Protein AF-A0A7C5NJT6-F1 (afdb_monomer_lite)

Radius of gyration: 15.15 Å; chains: 1; bounding box: 33×25×39 Å

Secondary structure (DSSP, 8-state):
-TTT---SS--PPPTTSPP-EEEEEE--EE-TTS-EEE--EEEEEETTEEEEEEEEP-SS--SSS--------S-----PPP-S-------------

Foldseek 3Di:
DAPPDFWPDDPDDDPPDDKDKDKDKDFWDADPVFHTPGFIFIFIDINNHTGGDRDTDQADRDPDDDHHHTDDDRDDDDDDDDPPDDDDDDDDDDDDD

pLDDT: mean 97.36, std 1.53, range [91.94, 98.94]

Sequence (97 aa):
IYKQHIPLVNACKPPGEWQTYDIIFTAPRFHSDGTLKKKAYFTVLHNGILVQNHVEVQGPTLWIGQPKYEKHQDKLSIMLQDHGNPINYRNIWIREL

Structure (mmCIF, N/CA/C/O backbone):
data_AF-A0A7C5NJT6-F1
#
_entry.id   AF-A0A7C5NJT6-F1
#
loop_
_atom_site.group_PDB
_atom_site.id
_atom_site.type_symbol
_atom_site.label_atom_id
_atom_site.label_alt_id
_atom_site.label_comp_id
_atom_site.label_asym_id
_atom_site.label_entity_id
_atom_site.label_seq_id
_atom_site.pdbx_PDB_ins_code
_atom_site.Cartn_x
_atom_site.Cartn_y
_atom_site.Cartn_z
_atom_site.occupancy
_atom_site.B_iso_or_equiv
_atom_site.auth_seq_id
_atom_site.auth_comp_id
_atom_site.auth_asym_id
_atom_site.auth_atom_id
_atom_site.pdbx_PDB_model_num
ATOM 1 N N . ILE A 1 1 ? 3.880 -3.669 2.868 1.00 97.25 1 ILE A N 1
ATOM 2 C CA . ILE A 1 1 ? 3.393 -2.419 3.518 1.00 97.25 1 ILE A CA 1
ATOM 3 C C . ILE A 1 1 ? 4.555 -1.814 4.293 1.00 97.25 1 ILE A C 1
ATOM 5 O O . ILE A 1 1 ? 5.171 -2.549 5.058 1.00 97.25 1 ILE A O 1
ATOM 9 N N . TYR A 1 2 ? 4.907 -0.542 4.061 1.00 98.25 2 TYR A N 1
ATOM 10 C CA . TYR A 1 2 ? 6.142 0.059 4.592 1.00 98.25 2 TYR A CA 1
ATOM 11 C C . TYR A 1 2 ? 6.313 -0.191 6.099 1.00 98.25 2 TYR A C 1
ATOM 13 O O . TYR A 1 2 ? 5.430 0.145 6.885 1.00 98.25 2 TYR A O 1
ATOM 21 N N . LYS A 1 3 ? 7.435 -0.825 6.474 1.00 97.88 3 LYS A N 1
ATOM 22 C CA . LYS A 1 3 ? 7.813 -1.199 7.852 1.00 97.88 3 LYS A CA 1
ATOM 23 C C . LYS A 1 3 ? 6.795 -2.032 8.659 1.00 97.88 3 LYS A C 1
ATOM 25 O O . LYS A 1 3 ? 6.998 -2.211 9.852 1.00 97.88 3 LYS A O 1
ATOM 30 N N . GLN A 1 4 ? 5.755 -2.586 8.031 1.00 98.25 4 GLN A N 1
ATOM 31 C CA . GLN A 1 4 ? 4.780 -3.471 8.693 1.00 98.25 4 GLN A CA 1
ATOM 32 C C . GLN A 1 4 ? 4.738 -4.873 8.072 1.00 98.25 4 GLN A C 1
ATOM 34 O O . GLN A 1 4 ? 4.668 -5.858 8.794 1.00 98.25 4 GLN A O 1
ATOM 39 N N . HIS A 1 5 ? 4.815 -4.973 6.739 1.00 98.25 5 HIS A N 1
ATOM 40 C CA . HIS A 1 5 ? 4.740 -6.252 6.020 1.00 98.25 5 HIS A CA 1
ATOM 41 C C . HIS A 1 5 ? 5.776 -6.333 4.909 1.00 98.25 5 HIS A C 1
ATOM 43 O O . HIS A 1 5 ? 5.788 -5.479 4.011 1.00 98.25 5 HIS A O 1
ATOM 49 N N . ILE A 1 6 ? 6.587 -7.389 4.945 1.00 98.50 6 ILE A N 1
ATOM 50 C CA . ILE A 1 6 ? 7.490 -7.788 3.860 1.00 98.50 6 ILE A CA 1
ATOM 51 C C . ILE A 1 6 ? 6.624 -8.272 2.681 1.00 98.50 6 ILE A C 1
ATOM 53 O O . ILE A 1 6 ? 5.647 -8.984 2.913 1.00 98.50 6 ILE A O 1
ATOM 57 N N . PRO A 1 7 ? 6.891 -7.863 1.427 1.00 98.50 7 PRO A N 1
ATOM 58 C CA . PRO A 1 7 ? 6.178 -8.426 0.283 1.00 98.50 7 PRO A CA 1
ATOM 59 C C . PRO A 1 7 ? 6.492 -9.917 0.117 1.00 98.50 7 PRO A C 1
ATOM 61 O O . PRO A 1 7 ? 7.620 -10.339 0.357 1.00 98.50 7 PRO A O 1
ATOM 64 N N . LEU A 1 8 ? 5.511 -10.700 -0.340 1.00 98.69 8 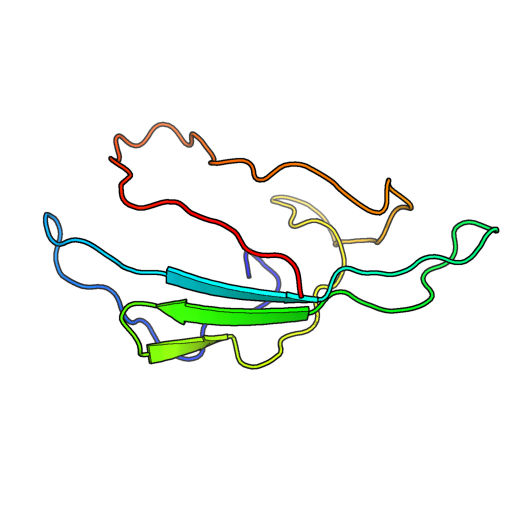LEU A N 1
ATOM 65 C CA . LEU A 1 8 ? 5.673 -12.147 -0.554 1.00 98.69 8 LEU A CA 1
ATOM 66 C C . LEU A 1 8 ? 6.791 -12.472 -1.555 1.00 98.69 8 LEU A C 1
ATOM 68 O O . LEU A 1 8 ? 7.453 -13.499 -1.444 1.00 98.69 8 LEU A O 1
ATOM 72 N N . VAL A 1 9 ? 6.995 -11.591 -2.535 1.00 98.50 9 VAL A N 1
ATOM 73 C CA . VAL A 1 9 ? 8.022 -11.717 -3.568 1.00 98.50 9 VAL A CA 1
ATOM 74 C C . VAL A 1 9 ? 8.394 -10.336 -4.108 1.00 98.50 9 VAL A C 1
ATOM 76 O O . VAL A 1 9 ? 7.585 -9.404 -4.082 1.00 98.50 9 VAL A O 1
ATOM 79 N N . ASN A 1 10 ? 9.620 -10.193 -4.612 1.00 98.56 10 ASN A N 1
ATOM 80 C CA . ASN A 1 10 ? 10.005 -9.042 -5.421 1.00 98.56 10 ASN A CA 1
ATOM 81 C C . ASN A 1 10 ? 9.557 -9.266 -6.874 1.00 98.56 10 ASN A C 1
ATOM 83 O O . ASN A 1 10 ? 10.060 -10.161 -7.545 1.00 98.56 10 ASN A O 1
ATOM 87 N N . ALA A 1 11 ? 8.621 -8.443 -7.342 1.00 98.44 11 ALA A N 1
ATOM 88 C CA . ALA A 1 11 ? 8.037 -8.521 -8.681 1.00 98.44 11 ALA A CA 1
ATOM 89 C C . ALA A 1 11 ? 8.495 -7.381 -9.615 1.00 98.44 11 ALA A C 1
ATOM 91 O O . ALA A 1 11 ? 7.803 -7.071 -10.583 1.00 98.44 11 ALA A O 1
ATOM 92 N N . CYS A 1 12 ? 9.607 -6.702 -9.313 1.00 98.44 12 CYS A N 1
ATOM 93 C CA . CYS A 1 12 ? 10.091 -5.574 -10.110 1.00 98.44 12 CYS A CA 1
ATOM 94 C C . CYS A 1 12 ? 10.553 -5.994 -11.511 1.00 98.44 12 CYS A C 1
ATOM 96 O O . CYS A 1 12 ? 11.322 -6.940 -11.672 1.00 98.44 12 CYS A O 1
ATOM 98 N N . LYS A 1 13 ? 10.155 -5.205 -12.511 1.00 98.31 13 LYS A N 1
ATOM 99 C CA . LYS A 1 13 ? 10.781 -5.188 -13.842 1.00 98.31 13 LYS A CA 1
ATOM 100 C C . LYS A 1 13 ? 12.033 -4.294 -13.873 1.00 98.31 13 LYS A C 1
ATOM 102 O O . LYS A 1 13 ? 12.189 -3.473 -12.962 1.00 98.31 13 LYS A O 1
ATOM 107 N N . PRO A 1 14 ? 12.895 -4.406 -14.900 1.00 97.50 14 PRO A N 1
ATOM 108 C CA . PRO A 1 14 ? 14.047 -3.524 -15.089 1.00 97.50 14 PRO A CA 1
ATOM 109 C C . PRO A 1 14 ? 13.697 -2.020 -15.120 1.00 97.50 14 PRO A C 1
ATOM 111 O O . PRO A 1 14 ? 12.562 -1.648 -15.434 1.00 97.50 14 PRO A O 1
ATOM 114 N N . PRO A 1 15 ? 14.664 -1.125 -14.832 1.00 94.94 15 PRO A N 1
ATOM 115 C CA . PRO A 1 15 ? 14.475 0.318 -14.970 1.00 94.94 15 PRO A CA 1
ATOM 116 C C . PRO A 1 15 ? 14.043 0.725 -16.385 1.00 94.94 15 PRO A C 1
ATOM 118 O O . PRO A 1 15 ? 14.531 0.184 -17.373 1.00 94.94 15 PRO A O 1
ATOM 121 N N . GLY A 1 16 ? 13.146 1.708 -16.478 1.00 94.50 16 GLY A N 1
ATOM 122 C CA . GLY A 1 16 ? 12.572 2.170 -17.748 1.00 94.50 16 GLY A CA 1
ATOM 123 C C . GLY A 1 16 ? 11.312 1.411 -18.175 1.00 94.50 16 GLY A C 1
ATOM 124 O O . GLY A 1 16 ? 10.537 1.931 -18.977 1.00 94.50 16 GLY A O 1
ATOM 125 N N . GLU A 1 17 ? 11.046 0.238 -17.597 1.00 97.88 17 GLU A N 1
ATOM 126 C CA . GLU A 1 17 ? 9.782 -0.465 -17.795 1.00 97.88 17 GLU A CA 1
ATOM 127 C C . GLU A 1 17 ? 8.690 0.026 -16.843 1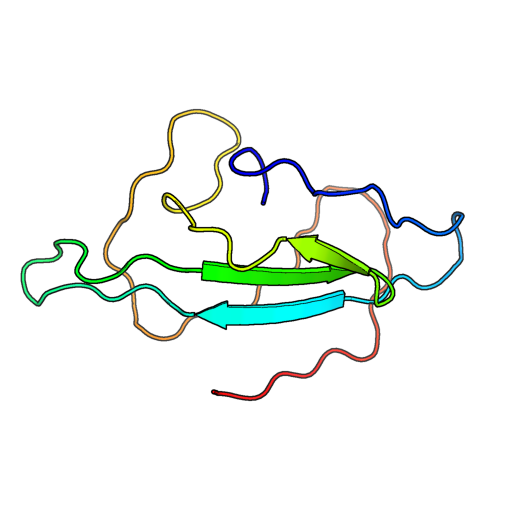.00 97.88 17 GLU A C 1
ATOM 129 O O . GLU A 1 17 ? 8.922 0.369 -15.680 1.00 97.88 17 GLU A O 1
ATOM 134 N N . TRP A 1 18 ? 7.454 0.015 -17.340 1.00 98.31 18 TRP A N 1
ATOM 135 C CA . TRP A 1 18 ? 6.295 0.356 -16.530 1.00 98.31 18 TRP A CA 1
ATOM 136 C C . TRP A 1 18 ? 5.967 -0.760 -15.542 1.00 98.31 18 TRP A C 1
ATOM 138 O O . TRP A 1 18 ? 5.714 -1.906 -15.928 1.00 98.31 18 TRP A O 1
ATOM 148 N N . GLN A 1 19 ? 5.899 -0.370 -14.275 1.00 98.50 19 GLN A N 1
ATOM 149 C CA . GLN A 1 19 ? 5.366 -1.185 -13.194 1.00 98.50 19 GLN A CA 1
ATOM 150 C C . GLN A 1 19 ? 3.857 -0.938 -13.076 1.00 98.50 19 GLN A C 1
ATOM 152 O O . GLN A 1 19 ? 3.407 0.203 -13.217 1.00 98.50 19 GLN A O 1
ATOM 157 N N . THR A 1 20 ? 3.071 -1.979 -12.808 1.00 98.75 20 THR A N 1
ATOM 158 C CA . THR A 1 20 ? 1.629 -1.841 -12.551 1.00 98.75 20 THR A CA 1
ATOM 159 C C . THR A 1 20 ? 1.282 -2.255 -11.133 1.00 98.75 20 THR A C 1
ATOM 161 O O . THR A 1 20 ? 1.848 -3.209 -10.602 1.00 98.75 20 THR A O 1
ATOM 164 N N . TYR A 1 21 ? 0.324 -1.552 -10.536 1.00 98.81 21 TYR A N 1
ATOM 165 C CA . TYR A 1 21 ? -0.252 -1.906 -9.248 1.00 98.81 21 TYR A CA 1
ATOM 166 C C . TYR A 1 21 ? -1.761 -2.052 -9.375 1.00 98.81 21 TYR A C 1
ATOM 168 O O . TYR A 1 21 ? -2.430 -1.124 -9.825 1.00 98.81 21 TYR A O 1
ATOM 176 N N . ASP A 1 22 ? -2.276 -3.179 -8.895 1.00 98.94 22 ASP A N 1
ATOM 177 C CA . ASP A 1 22 ? -3.691 -3.361 -8.591 1.00 98.94 22 ASP A CA 1
ATOM 178 C C . ASP A 1 22 ? -3.821 -3.457 -7.071 1.00 98.94 22 ASP A C 1
ATOM 180 O O . ASP A 1 22 ? -3.224 -4.331 -6.431 1.00 98.94 22 ASP A O 1
ATOM 184 N N . ILE A 1 23 ? -4.550 -2.513 -6.476 1.00 98.88 23 ILE A N 1
ATOM 185 C CA . ILE A 1 23 ? -4.652 -2.361 -5.023 1.00 98.88 23 ILE A CA 1
ATOM 186 C C . ILE A 1 23 ? -6.116 -2.468 -4.619 1.00 98.88 23 ILE A C 1
ATOM 188 O O . ILE A 1 23 ? -6.954 -1.682 -5.053 1.00 98.88 23 ILE A O 1
ATOM 192 N N . ILE A 1 24 ? -6.403 -3.419 -3.737 1.00 98.81 24 ILE A N 1
ATOM 193 C CA . ILE A 1 24 ? -7.701 -3.578 -3.087 1.00 98.81 24 ILE A CA 1
ATOM 194 C C . ILE A 1 24 ? -7.518 -3.176 -1.630 1.00 98.81 24 ILE A C 1
ATOM 196 O O . ILE A 1 24 ? -6.695 -3.754 -0.913 1.00 98.81 24 ILE A O 1
ATOM 200 N N . PHE A 1 25 ? -8.285 -2.182 -1.194 1.00 98.56 25 PHE A N 1
ATOM 201 C CA . PHE A 1 25 ? -8.194 -1.625 0.148 1.00 98.56 25 PHE A CA 1
ATOM 202 C C . PHE A 1 25 ? -9.523 -1.760 0.883 1.00 98.56 25 PHE A C 1
ATOM 204 O O . PHE A 1 25 ? -10.561 -1.313 0.405 1.00 98.56 25 PHE A O 1
ATOM 211 N N . THR A 1 26 ? -9.478 -2.349 2.075 1.00 98.31 26 THR A N 1
ATOM 212 C CA . THR A 1 26 ? -10.575 -2.286 3.045 1.00 98.31 26 THR A CA 1
ATOM 213 C C . THR A 1 26 ? -10.204 -1.262 4.106 1.00 98.31 26 THR A C 1
ATOM 215 O O . THR A 1 26 ? -9.231 -1.456 4.832 1.00 98.31 26 THR A O 1
ATOM 218 N N . ALA A 1 27 ? -10.966 -0.172 4.193 1.00 97.75 27 ALA A N 1
ATOM 219 C CA . ALA A 1 27 ? -10.720 0.897 5.156 1.00 97.75 27 ALA A CA 1
ATOM 220 C C . ALA A 1 27 ? -11.002 0.454 6.607 1.00 97.75 27 ALA A C 1
ATOM 222 O O . ALA A 1 27 ? -11.908 -0.357 6.836 1.00 97.75 27 ALA A O 1
ATOM 223 N N . PRO A 1 28 ? -10.281 1.006 7.604 1.00 98.06 28 PRO A N 1
ATOM 224 C CA . PRO A 1 28 ? -10.587 0.736 9.000 1.00 98.06 28 PRO A CA 1
ATOM 225 C C . PRO A 1 28 ? -11.944 1.343 9.377 1.00 98.06 28 PRO A C 1
ATOM 227 O O . PRO A 1 28 ? -12.501 2.197 8.678 1.00 98.06 28 PRO A O 1
ATOM 230 N N . ARG A 1 29 ? -12.497 0.894 10.501 1.00 97.50 29 ARG A N 1
ATOM 231 C CA . ARG A 1 29 ? -13.705 1.474 11.100 1.00 97.50 29 ARG A CA 1
ATOM 232 C C . ARG A 1 29 ? -13.444 1.767 12.559 1.00 97.50 29 ARG A C 1
ATOM 234 O O . ARG A 1 29 ? -12.794 0.974 13.236 1.00 97.50 29 ARG A O 1
ATOM 241 N N . PHE A 1 30 ? -14.021 2.855 13.040 1.00 98.06 30 PHE A N 1
ATOM 242 C CA . PHE A 1 30 ? -13.934 3.277 14.431 1.00 98.06 30 PHE A CA 1
ATOM 243 C C . PHE A 1 30 ? -15.319 3.284 15.071 1.00 98.06 30 PHE A C 1
ATOM 245 O O . PHE A 1 30 ? -16.339 3.424 14.393 1.00 98.06 30 PHE A O 1
ATOM 252 N N . HIS A 1 31 ? -15.355 3.110 16.383 1.00 97.00 31 HIS A N 1
ATOM 253 C CA . HIS A 1 31 ? -16.531 3.364 17.197 1.00 97.00 31 HIS A CA 1
ATOM 254 C C . HIS A 1 31 ? -16.750 4.879 17.376 1.00 97.00 31 HIS A C 1
ATOM 256 O O . HIS A 1 31 ? -15.901 5.717 17.040 1.00 97.00 31 HIS A O 1
ATOM 262 N N . SER A 1 32 ? -17.918 5.251 17.905 1.00 95.44 32 SER A N 1
ATOM 263 C C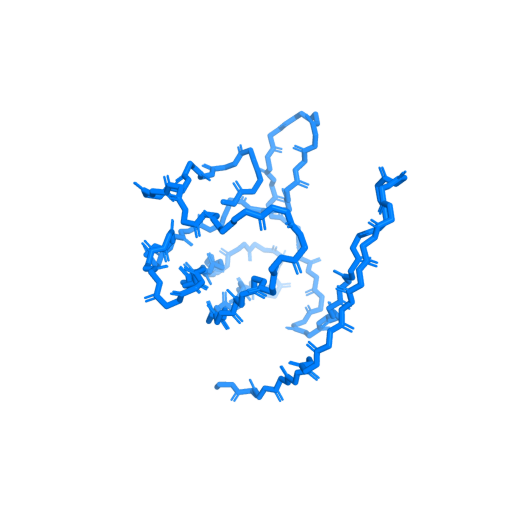A . SER A 1 32 ? -18.238 6.647 18.227 1.00 95.44 32 SER A CA 1
ATOM 264 C C . SER A 1 32 ? -17.238 7.241 19.223 1.00 95.44 32 SER A C 1
ATOM 266 O O . SER A 1 32 ? -16.797 8.371 19.016 1.00 95.44 32 SER A O 1
ATOM 268 N N . ASP A 1 33 ? -16.813 6.446 20.208 1.00 95.44 33 ASP A N 1
ATOM 269 C CA . ASP A 1 33 ? -15.837 6.786 21.254 1.00 95.44 33 ASP A CA 1
ATOM 270 C C . ASP A 1 33 ? -14.380 6.915 20.767 1.00 95.44 33 ASP A C 1
ATOM 272 O O . ASP A 1 33 ? -13.501 7.286 21.540 1.00 95.44 33 ASP A O 1
ATOM 276 N N . GLY A 1 34 ? -14.106 6.636 19.488 1.00 95.06 34 GLY A N 1
ATOM 277 C CA . GLY A 1 34 ? -12.761 6.729 18.921 1.00 95.06 34 GLY A CA 1
ATOM 278 C C . GLY A 1 34 ? -11.964 5.431 18.923 1.00 95.06 34 GLY A C 1
ATOM 279 O O . GLY A 1 34 ? -10.916 5.379 18.281 1.00 95.06 34 GLY A O 1
ATOM 280 N N . THR A 1 35 ? -12.450 4.373 19.571 1.00 96.75 35 THR A N 1
ATOM 281 C CA . THR A 1 35 ? -11.765 3.078 19.588 1.00 96.75 35 THR A CA 1
ATOM 282 C C . THR A 1 35 ? -11.874 2.368 18.240 1.00 96.75 35 THR A C 1
ATOM 284 O O . THR A 1 35 ? -12.813 2.564 17.462 1.00 96.75 35 THR A O 1
ATOM 287 N N . LEU A 1 36 ? -10.875 1.547 17.923 1.00 97.50 36 LEU A N 1
ATOM 288 C CA . LEU A 1 36 ? -10.838 0.807 16.668 1.00 97.50 36 LEU A CA 1
ATOM 289 C C . LEU A 1 36 ? -11.887 -0.311 16.673 1.00 97.50 36 LEU A C 1
ATOM 291 O O . LEU A 1 36 ? -11.846 -1.201 17.515 1.00 97.50 36 LEU A O 1
ATOM 295 N N . LYS A 1 37 ? -12.785 -0.292 15.687 1.00 97.81 37 LYS A N 1
ATOM 296 C CA . LYS A 1 37 ? -13.828 -1.306 15.481 1.00 97.81 37 LYS A CA 1
ATOM 297 C C . LYS A 1 37 ? -13.394 -2.400 14.510 1.00 97.81 37 LYS A C 1
ATOM 299 O O . LYS A 1 37 ? -13.671 -3.574 14.727 1.00 97.81 37 LYS A O 1
ATOM 304 N N . LYS A 1 38 ? -12.766 -2.015 13.395 1.00 97.62 38 LYS A N 1
ATOM 305 C CA . LYS A 1 38 ? -12.227 -2.932 12.379 1.00 97.62 38 LYS A CA 1
ATOM 306 C C . LYS A 1 38 ? -10.919 -2.384 11.839 1.00 97.62 38 LYS A C 1
ATOM 308 O O . LYS A 1 38 ? -10.815 -1.185 11.586 1.00 97.62 38 LYS A O 1
ATOM 313 N N . LYS A 1 39 ? -9.951 -3.271 11.635 1.00 98.19 39 LYS A N 1
ATOM 314 C CA . LYS A 1 39 ? -8.660 -2.935 11.035 1.00 98.19 39 LYS A CA 1
ATOM 315 C C . LYS A 1 39 ? -8.783 -2.767 9.525 1.00 98.19 39 LYS A C 1
ATOM 317 O O . LYS A 1 39 ? -9.728 -3.262 8.911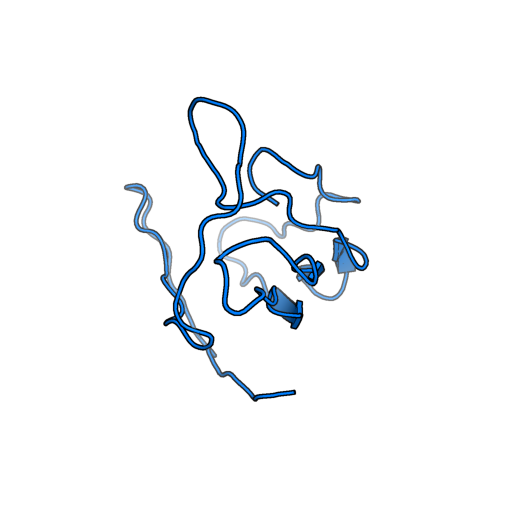 1.00 98.19 39 LYS A O 1
ATOM 322 N N . ALA A 1 40 ? -7.824 -2.052 8.953 1.00 98.25 40 ALA A N 1
ATOM 323 C CA . ALA A 1 40 ? -7.684 -1.915 7.517 1.00 98.25 40 ALA A CA 1
ATOM 324 C C . ALA A 1 40 ? -6.926 -3.110 6.931 1.00 98.25 40 ALA A C 1
ATOM 326 O O . ALA A 1 40 ? -6.069 -3.689 7.602 1.00 98.25 40 ALA A O 1
ATOM 327 N N . TYR A 1 41 ? -7.203 -3.433 5.670 1.00 98.75 41 TYR A N 1
ATOM 328 C CA . TYR A 1 41 ? -6.534 -4.517 4.954 1.00 98.75 41 TYR A CA 1
ATOM 329 C C . TYR A 1 41 ? -6.139 -4.089 3.548 1.00 98.75 41 TYR A C 1
ATOM 331 O O . TYR A 1 41 ? -6.896 -3.394 2.868 1.00 98.75 41 TYR A O 1
ATOM 339 N N . PHE A 1 42 ? -4.977 -4.558 3.099 1.00 98.75 42 PHE A N 1
ATOM 340 C CA . PHE A 1 42 ? -4.527 -4.416 1.719 1.00 98.75 42 PHE A CA 1
ATOM 341 C C . PHE A 1 42 ? -4.380 -5.778 1.047 1.00 98.75 42 PHE A C 1
ATOM 343 O O . PHE A 1 42 ? -3.763 -6.692 1.588 1.00 98.75 42 PHE A O 1
ATOM 350 N N . THR A 1 43 ? -4.870 -5.878 -0.183 1.00 98.88 43 THR A N 1
ATOM 351 C CA . THR A 1 43 ? -4.374 -6.851 -1.160 1.00 98.88 43 THR A CA 1
ATOM 352 C C . THR A 1 43 ? -3.708 -6.075 -2.282 1.00 98.88 43 THR A C 1
ATOM 354 O O . THR A 1 43 ? -4.271 -5.098 -2.774 1.00 98.88 43 THR A O 1
ATOM 357 N N . VAL A 1 44 ? -2.492 -6.469 -2.647 1.00 98.94 44 VAL A N 1
ATOM 358 C CA . VAL A 1 44 ? -1.689 -5.757 -3.643 1.00 98.94 44 VAL A CA 1
ATOM 359 C C . VAL A 1 44 ? -1.118 -6.755 -4.628 1.00 98.94 44 VAL A C 1
ATOM 361 O O . VAL A 1 44 ? -0.419 -7.693 -4.232 1.00 98.94 44 VAL A O 1
ATOM 364 N N . LEU A 1 45 ? -1.379 -6.509 -5.906 1.00 98.94 45 LEU A N 1
ATOM 365 C CA . LEU A 1 45 ? -0.685 -7.148 -7.006 1.00 98.94 45 LEU A CA 1
ATOM 366 C C . LEU A 1 45 ? 0.279 -6.134 -7.618 1.00 98.94 45 LEU A C 1
ATOM 368 O O . LEU A 1 45 ? -0.099 -4.997 -7.892 1.00 98.94 45 LEU A O 1
ATOM 372 N N . HIS A 1 46 ? 1.523 -6.554 -7.821 1.00 98.88 46 HIS A N 1
ATOM 373 C CA . HIS A 1 46 ? 2.549 -5.789 -8.519 1.00 98.88 46 HIS A CA 1
ATOM 374 C C . HIS A 1 46 ? 2.898 -6.546 -9.798 1.00 98.88 46 HIS A C 1
ATOM 376 O O . HIS A 1 46 ? 3.305 -7.705 -9.734 1.00 98.88 46 HIS A O 1
ATOM 382 N N . ASN A 1 47 ? 2.681 -5.92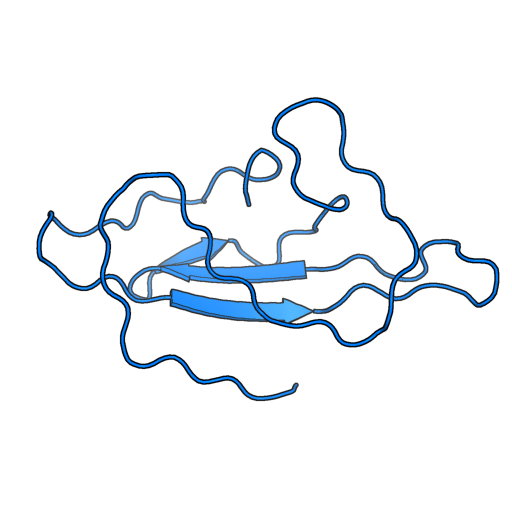8 -10.962 1.00 98.69 47 ASN A N 1
ATOM 383 C CA . ASN A 1 47 ? 2.814 -6.581 -12.270 1.00 98.69 47 ASN A CA 1
ATOM 384 C C . ASN A 1 47 ? 1.986 -7.875 -12.401 1.00 98.69 47 ASN A C 1
ATOM 386 O O . ASN A 1 47 ? 2.445 -8.851 -12.989 1.00 98.69 47 ASN A O 1
ATOM 390 N N . GLY A 1 48 ? 0.780 -7.905 -11.820 1.00 98.69 48 GLY A N 1
ATOM 391 C CA . GLY A 1 48 ? -0.094 -9.088 -11.802 1.00 98.69 48 GLY A CA 1
ATOM 392 C C . GLY A 1 48 ? 0.319 -10.185 -10.810 1.00 98.69 48 GLY A C 1
ATOM 393 O O . GLY A 1 48 ? -0.382 -11.184 -10.684 1.00 98.69 48 GLY A O 1
ATOM 394 N N . ILE A 1 49 ? 1.420 -10.007 -10.073 1.00 98.88 49 ILE A N 1
ATOM 395 C CA . ILE A 1 49 ? 1.905 -10.958 -9.068 1.00 98.88 49 ILE A CA 1
ATOM 396 C C . ILE A 1 49 ? 1.427 -10.514 -7.685 1.00 98.88 49 ILE A C 1
ATOM 398 O O . ILE A 1 49 ? 1.642 -9.370 -7.285 1.00 98.88 49 ILE A O 1
ATOM 402 N N . LEU A 1 50 ? 0.796 -11.420 -6.937 1.00 98.88 50 LEU A N 1
ATOM 403 C CA . LEU A 1 50 ? 0.328 -11.159 -5.576 1.00 98.88 50 LEU A CA 1
ATOM 404 C C . LEU A 1 50 ? 1.515 -10.933 -4.625 1.00 98.88 50 LEU A C 1
ATOM 406 O O . LEU A 1 50 ? 2.242 -11.867 -4.296 1.00 98.88 50 LEU A O 1
ATOM 410 N N . VAL A 1 51 ? 1.691 -9.695 -4.158 1.00 98.88 51 VAL A N 1
ATOM 411 C CA . VAL A 1 51 ? 2.795 -9.308 -3.257 1.00 98.88 51 VAL A CA 1
ATOM 412 C C . VAL A 1 51 ? 2.335 -9.001 -1.834 1.00 98.88 51 VAL A C 1
ATOM 414 O O . VAL A 1 51 ? 3.151 -9.021 -0.916 1.00 98.88 51 VAL A O 1
ATOM 417 N N . GLN A 1 52 ? 1.046 -8.726 -1.630 1.00 98.81 52 GLN A N 1
ATOM 418 C CA . GLN A 1 52 ? 0.407 -8.620 -0.315 1.00 98.81 52 GLN A CA 1
ATOM 419 C C . GLN A 1 52 ? -0.946 -9.323 -0.399 1.00 98.81 52 GLN A C 1
ATOM 421 O O . GLN A 1 52 ? -1.781 -8.926 -1.210 1.00 98.81 52 GLN A O 1
ATOM 426 N N . ASN A 1 53 ? -1.166 -10.354 0.414 1.00 98.75 53 ASN A N 1
ATOM 427 C CA . ASN A 1 53 ? -2.407 -11.125 0.409 1.00 98.75 53 ASN A CA 1
ATOM 428 C C . ASN A 1 53 ? -3.237 -10.808 1.655 1.00 98.75 53 ASN A C 1
ATOM 430 O O . ASN A 1 53 ? -2.912 -11.302 2.732 1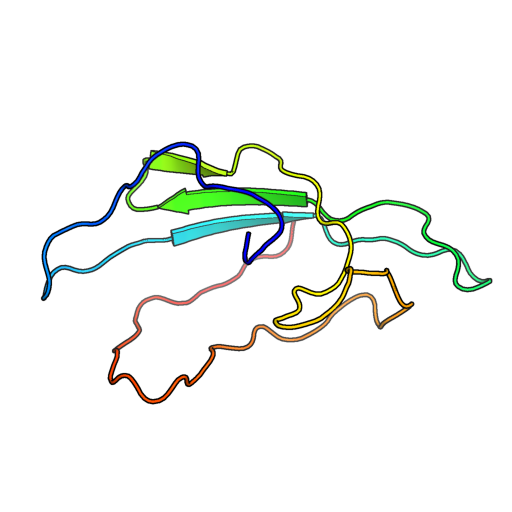.00 98.75 53 ASN A O 1
ATOM 434 N N . HIS A 1 54 ? -4.268 -9.969 1.502 1.00 98.69 54 HIS A N 1
ATOM 435 C CA . HIS A 1 54 ? -5.184 -9.565 2.574 1.00 98.69 54 HIS A CA 1
ATOM 436 C C . HIS A 1 54 ? -4.471 -9.228 3.898 1.00 98.69 54 HIS A C 1
ATOM 438 O O . HIS A 1 54 ? -4.831 -9.709 4.972 1.00 98.69 54 HIS A O 1
ATOM 444 N N . VAL A 1 55 ? -3.415 -8.418 3.819 1.00 98.81 55 VAL A N 1
ATOM 445 C CA . VAL A 1 55 ? -2.576 -8.109 4.977 1.00 98.81 55 VAL A CA 1
ATOM 446 C C . VAL A 1 55 ? -3.216 -7.029 5.833 1.00 98.81 55 VAL A C 1
ATOM 448 O O . VAL A 1 55 ? -3.668 -5.999 5.332 1.00 98.81 55 VAL A O 1
ATOM 451 N N . GLU A 1 56 ? -3.232 -7.271 7.136 1.00 98.56 56 GLU A N 1
ATOM 452 C CA . GLU A 1 56 ? -3.740 -6.343 8.139 1.00 98.56 56 GLU A CA 1
ATOM 453 C C . GLU A 1 56 ? -2.801 -5.142 8.314 1.00 98.56 56 GLU A C 1
ATOM 455 O O . GLU A 1 56 ? -1.600 -5.307 8.506 1.00 98.56 56 GLU A O 1
ATOM 460 N N . VAL A 1 57 ? -3.333 -3.925 8.329 1.00 97.25 57 VAL A N 1
ATOM 461 C CA . VAL A 1 57 ? -2.569 -2.716 8.661 1.00 97.25 57 VAL A CA 1
ATOM 462 C C . VAL A 1 57 ? -2.643 -2.465 10.168 1.00 97.25 57 VAL A C 1
ATOM 464 O O . VAL A 1 57 ? -3.704 -2.596 10.777 1.00 97.25 57 VAL A O 1
ATOM 467 N N . GLN A 1 58 ? -1.534 -2.071 10.787 1.00 97.12 58 GLN A N 1
ATOM 468 C CA . GLN A 1 58 ? -1.454 -1.842 12.241 1.00 97.12 58 GLN A CA 1
ATOM 469 C C . GLN A 1 58 ? -1.755 -0.385 12.650 1.00 97.12 58 GLN A C 1
ATOM 471 O O . GLN A 1 58 ? -1.855 -0.065 13.832 1.00 97.12 58 GLN A O 1
ATOM 476 N N . GLY A 1 59 ? -1.904 0.500 11.665 1.00 96.81 59 GLY A N 1
ATOM 477 C CA . GLY A 1 59 ? -2.041 1.948 11.809 1.00 96.81 59 GLY A CA 1
ATOM 478 C C . GLY A 1 59 ? -1.288 2.666 10.678 1.00 96.81 59 GLY A C 1
ATOM 479 O O . GLY A 1 59 ? -0.882 2.008 9.712 1.00 96.81 59 GLY A O 1
ATOM 480 N N . PRO A 1 60 ? -1.059 3.987 10.775 1.00 96.06 60 PRO A N 1
ATOM 481 C CA . PRO A 1 60 ? -0.267 4.714 9.788 1.00 96.06 60 PRO A CA 1
ATOM 482 C C . PRO A 1 60 ? 1.145 4.122 9.684 1.00 96.06 60 PRO A C 1
ATOM 484 O O . PRO A 1 60 ? 1.717 3.645 10.665 1.00 96.06 60 PRO A O 1
ATOM 487 N N . THR A 1 61 ? 1.724 4.129 8.486 1.00 97.38 61 THR A N 1
ATOM 488 C CA . THR A 1 61 ? 3.108 3.685 8.285 1.00 97.38 61 THR A CA 1
ATOM 489 C C . THR A 1 61 ? 4.076 4.766 8.762 1.00 97.38 61 THR A C 1
ATOM 491 O O . THR A 1 61 ? 3.951 5.915 8.346 1.00 97.38 61 THR A O 1
ATOM 494 N N . LEU A 1 62 ? 5.053 4.405 9.596 1.00 97.44 62 LEU A N 1
ATOM 495 C CA . LEU A 1 62 ? 5.979 5.346 10.235 1.00 97.44 62 LEU A CA 1
ATOM 496 C C . LEU A 1 62 ? 7.433 4.995 9.912 1.00 97.44 62 LEU A C 1
ATOM 498 O O . LEU A 1 62 ? 7.794 3.820 9.872 1.00 97.44 62 LEU A O 1
ATOM 502 N N . TRP A 1 63 ? 8.289 6.006 9.724 1.00 96.50 63 TRP A N 1
ATOM 503 C CA . TRP A 1 63 ? 9.741 5.794 9.662 1.00 96.50 63 TRP A CA 1
ATOM 504 C C . TRP A 1 63 ? 10.325 5.493 11.049 1.00 96.50 63 TRP A C 1
ATOM 506 O O . TRP A 1 63 ? 11.178 4.614 11.163 1.00 96.50 63 TRP A O 1
ATOM 516 N N . ILE A 1 64 ? 9.846 6.164 12.100 1.00 97.06 64 ILE A N 1
ATOM 517 C CA . ILE A 1 64 ? 10.284 5.977 13.491 1.00 97.06 64 ILE A CA 1
ATOM 518 C C . ILE A 1 64 ? 9.064 5.679 14.365 1.00 97.06 64 ILE A C 1
ATOM 520 O O . ILE A 1 64 ? 8.041 6.347 14.246 1.00 97.06 64 ILE A O 1
ATOM 524 N N . GLY A 1 65 ? 9.204 4.709 15.271 1.00 96.62 65 GLY A N 1
ATOM 525 C CA . GLY A 1 65 ? 8.171 4.340 16.239 1.00 96.62 65 GLY A CA 1
ATOM 526 C C . GLY A 1 65 ? 7.288 3.178 15.789 1.00 96.62 65 GLY A C 1
ATOM 527 O O . GLY A 1 65 ? 7.540 2.538 14.768 1.00 96.62 65 GLY A O 1
ATOM 528 N N . GLN A 1 66 ? 6.269 2.891 16.600 1.00 96.31 66 GLN A N 1
ATOM 529 C CA . GLN A 1 66 ? 5.297 1.827 16.352 1.00 96.31 66 GLN A CA 1
ATOM 530 C C . GLN A 1 66 ? 3.978 2.424 15.846 1.00 96.31 66 GLN A C 1
ATOM 532 O O . GLN A 1 66 ? 3.548 3.458 16.362 1.00 96.31 66 GLN A O 1
ATOM 537 N N . PRO A 1 67 ? 3.328 1.801 14.851 1.00 97.25 67 PRO A N 1
ATOM 538 C CA . PRO A 1 67 ? 2.053 2.272 14.332 1.00 97.25 67 PRO A CA 1
ATOM 539 C C . PRO A 1 67 ? 0.956 2.156 15.395 1.00 97.25 67 PRO A C 1
ATOM 541 O O . PRO A 1 67 ? 0.889 1.183 16.145 1.00 97.25 67 PRO A O 1
ATOM 544 N N . LYS A 1 68 ? 0.061 3.144 15.430 1.00 96.69 68 LYS A N 1
ATOM 545 C CA . LYS A 1 68 ? -1.140 3.130 16.266 1.00 96.69 68 LYS A CA 1
ATOM 546 C C . LYS A 1 68 ? -2.294 3.756 15.501 1.00 96.69 68 LYS A C 1
ATOM 548 O O . LYS A 1 68 ? -2.138 4.805 14.888 1.00 96.69 68 LYS A O 1
ATOM 553 N N . TYR A 1 69 ? -3.454 3.113 15.540 1.00 97.44 69 TYR A N 1
ATOM 554 C CA . TYR A 1 69 ? -4.664 3.684 14.966 1.00 97.44 69 TYR A CA 1
ATOM 555 C C . TYR A 1 69 ? -5.101 4.948 15.707 1.00 97.44 69 TYR A C 1
ATOM 557 O O . TYR A 1 69 ? -5.208 4.960 16.934 1.00 97.44 69 TYR A O 1
ATOM 565 N N . GLU A 1 70 ? -5.441 5.967 14.929 1.00 95.19 70 GLU A N 1
ATOM 566 C CA . GLU A 1 70 ? -6.079 7.195 15.385 1.00 95.19 70 GLU A CA 1
ATOM 567 C C . GLU A 1 70 ? -7.339 7.409 14.552 1.00 95.19 70 GLU A C 1
ATOM 569 O O . GLU A 1 70 ? -7.331 7.176 13.340 1.00 95.19 70 GLU A O 1
ATOM 574 N N . LYS A 1 71 ? -8.442 7.802 15.200 1.00 96.81 71 LYS A N 1
ATOM 575 C CA . LYS A 1 71 ? -9.704 8.034 14.498 1.00 96.81 71 LYS A CA 1
ATOM 576 C C . LYS A 1 71 ? -9.525 9.165 13.493 1.00 96.81 71 LYS A C 1
ATOM 578 O O . LYS A 1 71 ? -9.084 10.256 13.835 1.00 96.81 71 LYS A O 1
ATOM 583 N N . HIS A 1 72 ? -9.940 8.896 12.267 1.00 95.81 72 HIS A N 1
ATOM 584 C CA . HIS A 1 72 ? -9.923 9.838 11.160 1.00 95.81 72 HIS A CA 1
ATOM 585 C C . HIS A 1 72 ? -11.260 9.789 10.411 1.00 95.81 72 HIS A C 1
ATOM 587 O O . HIS A 1 72 ? -12.144 8.998 10.744 1.00 95.81 72 HIS A O 1
ATOM 593 N N . GLN A 1 73 ? -11.419 10.652 9.407 1.00 95.88 73 GLN A N 1
ATOM 594 C CA . GLN A 1 73 ? -12.589 10.637 8.529 1.00 95.88 73 GLN A CA 1
ATOM 595 C C . GLN A 1 73 ? -12.671 9.319 7.749 1.00 95.88 73 GLN A C 1
ATOM 597 O O . GLN A 1 73 ? -11.645 8.757 7.367 1.00 95.88 73 GLN A O 1
ATOM 602 N N . ASP A 1 74 ? -13.887 8.851 7.464 1.00 92.25 74 ASP A N 1
ATOM 603 C CA . ASP A 1 74 ? -14.104 7.582 6.751 1.00 92.25 74 ASP A CA 1
ATOM 604 C C . ASP A 1 74 ? -13.526 7.582 5.328 1.00 92.25 74 ASP A C 1
ATOM 606 O O . ASP A 1 74 ? -13.166 6.525 4.804 1.00 92.25 74 ASP A O 1
ATOM 610 N N . LYS A 1 75 ? -13.419 8.765 4.711 1.00 95.00 75 LYS A N 1
ATOM 611 C CA . LYS A 1 75 ? -12.861 8.967 3.374 1.00 95.00 75 LYS A CA 1
ATOM 612 C C . LYS A 1 75 ? -11.738 9.995 3.430 1.00 95.00 75 LYS A C 1
ATOM 614 O O . LYS A 1 75 ? -11.923 11.096 3.938 1.00 95.00 75 LYS A O 1
ATOM 619 N N . LEU A 1 76 ? -10.592 9.620 2.875 1.00 95.50 76 LEU A N 1
ATOM 620 C CA . LEU A 1 76 ? -9.406 10.458 2.725 1.00 95.50 76 LEU A CA 1
ATOM 621 C C . LEU A 1 76 ? -8.920 10.385 1.273 1.00 95.50 76 LEU A C 1
ATOM 623 O O . LEU A 1 76 ? -9.371 9.538 0.497 1.00 95.50 76 LEU A O 1
ATOM 627 N N . SER A 1 77 ? -8.024 11.291 0.894 1.00 96.31 77 SER A N 1
ATOM 628 C CA . SER A 1 77 ? -7.417 11.309 -0.435 1.00 96.31 77 SER A CA 1
ATOM 629 C C . SER A 1 77 ? -6.365 10.208 -0.611 1.00 96.31 77 SER A C 1
ATOM 631 O O . SER A 1 77 ? -5.826 9.661 0.352 1.00 96.31 77 SER A O 1
ATOM 633 N N . ILE A 1 78 ? -6.039 9.912 -1.871 1.00 97.06 78 ILE A N 1
ATOM 634 C CA . ILE A 1 78 ? -4.803 9.208 -2.224 1.00 97.06 78 ILE A CA 1
ATOM 635 C C . ILE A 1 78 ? -3.684 10.246 -2.299 1.00 97.06 78 ILE A C 1
ATOM 637 O O . ILE A 1 78 ? -3.844 11.288 -2.935 1.00 97.06 78 ILE A O 1
ATOM 641 N N . MET A 1 79 ? -2.544 9.938 -1.685 1.00 96.94 79 MET A N 1
ATOM 642 C CA . MET A 1 79 ? -1.333 10.750 -1.755 1.00 96.94 79 MET A CA 1
ATOM 643 C C . MET A 1 79 ? -0.240 9.974 -2.489 1.00 96.94 79 MET A C 1
ATOM 645 O O . MET A 1 79 ? 0.057 8.833 -2.136 1.00 96.94 79 MET A O 1
ATOM 649 N N . LEU A 1 80 ? 0.372 10.604 -3.492 1.00 96.75 80 LEU A N 1
ATOM 650 C CA . LEU A 1 80 ? 1.594 10.113 -4.127 1.00 96.75 80 LEU A CA 1
ATOM 651 C C . LEU A 1 80 ? 2.782 10.795 -3.449 1.00 96.75 80 LEU A C 1
ATOM 653 O O . LEU A 1 80 ? 2.816 12.019 -3.351 1.00 96.75 80 LEU A O 1
ATOM 657 N N . GLN A 1 81 ? 3.720 10.004 -2.934 1.00 96.56 81 GLN A N 1
ATOM 658 C CA . GLN A 1 81 ? 4.866 10.526 -2.196 1.00 96.56 81 GLN A CA 1
ATOM 659 C C . GLN A 1 81 ? 5.937 11.055 -3.158 1.00 96.56 81 GLN A C 1
ATOM 661 O O . GLN A 1 81 ? 6.323 10.360 -4.098 1.00 96.56 81 GLN A O 1
ATOM 666 N N . ASP A 1 82 ? 6.456 12.248 -2.865 1.00 96.25 82 ASP A N 1
ATOM 667 C CA . ASP A 1 82 ? 7.758 12.699 -3.351 1.00 96.25 82 ASP A CA 1
ATOM 668 C C . ASP A 1 82 ? 8.821 12.346 -2.303 1.00 96.25 82 ASP A C 1
ATOM 670 O O . ASP A 1 82 ? 8.679 12.662 -1.120 1.00 96.25 82 ASP A O 1
ATOM 674 N N . HIS A 1 83 ? 9.859 11.639 -2.738 1.00 95.81 83 HIS A N 1
ATOM 675 C CA . HIS A 1 83 ? 10.985 11.227 -1.904 1.00 95.81 83 HIS A CA 1
ATOM 676 C C . HIS A 1 83 ? 12.333 11.633 -2.534 1.00 95.81 83 HIS A C 1
ATOM 678 O O . HIS A 1 83 ? 13.364 11.008 -2.290 1.00 95.81 83 HIS A O 1
ATOM 684 N N . GLY A 1 84 ? 12.333 12.669 -3.382 1.00 96.38 84 GLY A N 1
ATOM 685 C CA . GLY A 1 84 ? 13.530 13.192 -4.047 1.00 96.38 84 GLY A CA 1
ATOM 686 C C . GLY A 1 84 ? 14.020 12.346 -5.228 1.00 96.38 84 GLY A C 1
ATOM 687 O O . GLY A 1 84 ? 15.110 12.586 -5.745 1.00 96.38 84 GLY A O 1
ATOM 688 N N . ASN A 1 85 ? 13.237 11.357 -5.667 1.00 92.50 85 ASN A N 1
ATOM 689 C CA . ASN A 1 85 ? 13.553 10.504 -6.810 1.00 92.50 85 ASN A CA 1
ATOM 690 C C . ASN A 1 85 ? 12.591 10.800 -7.970 1.00 92.50 85 ASN A C 1
ATOM 692 O O . ASN A 1 85 ? 11.378 10.674 -7.792 1.00 92.50 85 ASN A O 1
ATOM 696 N N . PRO A 1 86 ? 13.097 11.148 -9.167 1.00 91.94 86 PRO A N 1
ATOM 697 C CA . PRO A 1 86 ? 12.237 11.414 -10.309 1.00 91.94 86 PRO A CA 1
ATOM 698 C C . PRO A 1 86 ? 11.588 10.117 -10.795 1.00 91.94 86 PRO A C 1
ATOM 700 O O . PRO A 1 86 ? 12.269 9.170 -11.190 1.00 91.94 86 PRO A O 1
ATOM 703 N N . ILE A 1 87 ? 10.258 10.092 -10.788 1.00 94.88 87 ILE A N 1
ATOM 704 C CA . ILE A 1 87 ? 9.436 9.005 -11.324 1.00 94.88 87 ILE A CA 1
ATOM 705 C C . ILE A 1 87 ? 8.240 9.587 -12.078 1.00 94.88 87 ILE A C 1
ATOM 707 O O . ILE A 1 87 ? 7.800 10.701 -11.802 1.00 94.88 87 ILE A O 1
ATOM 711 N N . ASN A 1 88 ? 7.708 8.825 -13.032 1.00 95.69 88 ASN A N 1
ATOM 712 C CA . ASN A 1 88 ? 6.535 9.207 -13.813 1.00 95.69 88 ASN A CA 1
ATOM 713 C C . ASN A 1 88 ? 5.375 8.259 -13.508 1.00 95.69 88 ASN A C 1
ATOM 715 O O . ASN A 1 88 ? 5.574 7.055 -13.355 1.00 95.69 88 ASN A O 1
ATOM 719 N N . TYR A 1 89 ? 4.159 8.799 -13.483 1.00 97.62 89 TYR A N 1
ATOM 720 C CA . TYR A 1 89 ? 2.930 8.038 -13.275 1.00 97.62 89 TYR A CA 1
ATOM 721 C C . TYR A 1 89 ? 2.035 8.119 -14.512 1.00 97.62 89 TYR A C 1
ATOM 723 O O . TYR A 1 89 ? 2.048 9.110 -15.240 1.00 97.62 89 TYR A O 1
ATOM 731 N N . ARG A 1 90 ? 1.224 7.084 -14.738 1.00 98.50 90 ARG A N 1
ATOM 732 C CA . ARG A 1 90 ? 0.163 7.078 -15.754 1.00 98.50 90 ARG A CA 1
ATOM 733 C C . ARG A 1 90 ? -0.960 6.134 -15.341 1.00 98.50 90 ARG A C 1
ATOM 735 O O . ARG A 1 90 ? -0.736 5.255 -14.516 1.00 98.50 90 ARG A O 1
ATOM 742 N N . ASN A 1 91 ? -2.123 6.275 -15.978 1.00 98.56 91 ASN A N 1
ATOM 743 C CA . ASN A 1 91 ? -3.260 5.359 -15.828 1.00 98.56 91 ASN A CA 1
ATOM 744 C C . ASN A 1 91 ? -3.699 5.150 -14.364 1.00 98.56 91 ASN A C 1
ATOM 746 O O . ASN A 1 91 ? -3.828 4.021 -13.898 1.00 98.56 91 ASN A O 1
ATOM 750 N N . ILE A 1 92 ? -3.902 6.250 -13.636 1.00 98.56 92 ILE A N 1
ATOM 751 C CA . ILE A 1 92 ? -4.395 6.217 -12.256 1.00 98.56 92 ILE A CA 1
ATOM 752 C C . ILE A 1 92 ? -5.907 6.417 -12.288 1.00 98.56 92 ILE A C 1
ATOM 754 O O . ILE A 1 92 ? -6.395 7.448 -12.748 1.00 98.56 92 ILE A O 1
ATOM 758 N N . TRP A 1 93 ? -6.642 5.439 -11.780 1.00 98.44 93 TRP A N 1
ATOM 759 C CA . TRP A 1 93 ? -8.086 5.502 -11.599 1.00 98.44 93 TRP A CA 1
ATOM 760 C C . TRP A 1 93 ? -8.458 4.807 -10.290 1.00 98.44 93 TRP A C 1
ATOM 762 O O . TRP A 1 93 ? -7.681 4.033 -9.734 1.00 98.44 93 TRP A O 1
ATOM 772 N N . ILE A 1 94 ? -9.648 5.108 -9.779 1.00 97.94 94 ILE A N 1
ATOM 773 C CA . ILE A 1 94 ? -10.177 4.530 -8.544 1.00 97.94 94 ILE A CA 1
ATOM 774 C C . ILE A 1 94 ? -11.657 4.205 -8.725 1.00 97.94 94 ILE A C 1
ATOM 776 O O . ILE A 1 94 ? -12.378 4.902 -9.439 1.00 97.94 94 ILE A O 1
ATOM 780 N N . ARG A 1 95 ? -12.104 3.140 -8.061 1.00 97.94 95 ARG A N 1
ATOM 781 C CA . ARG A 1 95 ? -13.508 2.759 -7.923 1.00 97.94 95 ARG A CA 1
ATOM 782 C C . ARG A 1 95 ? -13.769 2.388 -6.468 1.00 97.94 95 ARG A C 1
ATOM 784 O O . ARG A 1 95 ? -12.930 1.740 -5.848 1.00 97.94 95 ARG A O 1
ATOM 791 N N . GLU A 1 96 ? -14.914 2.800 -5.945 1.00 96.62 96 GLU A N 1
ATOM 792 C CA . GLU A 1 96 ? -15.370 2.397 -4.613 1.00 96.62 96 GLU A CA 1
ATOM 793 C C . GLU A 1 96 ? -15.816 0.919 -4.605 1.00 96.62 96 GLU A C 1
ATOM 795 O O . GLU A 1 96 ? -16.159 0.367 -5.655 1.00 96.62 96 GLU A O 1
ATOM 800 N N . LEU A 1 97 ? -15.760 0.286 -3.428 1.00 94.50 97 LEU A N 1
ATOM 801 C CA . LEU A 1 97 ? -16.149 -1.107 -3.168 1.00 94.50 97 LEU A CA 1
ATOM 802 C C . LEU A 1 97 ? -17.318 -1.167 -2.184 1.00 94.50 97 LEU A C 1
ATOM 804 O O . LEU A 1 97 ? -17.367 -0.284 -1.296 1.00 94.50 97 LEU A O 1
#